Protein AF-A0A7S1EAZ2-F1 (afdb_monomer_lite)

Secondary structure (DSSP, 8-state):
------------------------SS---S-S-------PPP----------TTTSSHHHHHHHHHTT--GGGS--GGGSS-HHHHHHHHHHTTTEEEEEEE-BTTB-SSPBPSSS--EEEEEEEE-TTSSSEEEEEEEEEBTEEEEEE-SSTT----SS--SEEEEEEEPPP-

Structure (mmCIF, N/CA/C/O backbone):
data_AF-A0A7S1EAZ2-F1
#
_entry.id   AF-A0A7S1EAZ2-F1
#
loop_
_atom_site.group_PDB
_atom_site.id
_atom_site.type_symbol
_atom_site.label_atom_id
_atom_site.label_alt_id
_atom_site.label_comp_id
_atom_site.label_asym_id
_atom_site.label_entity_id
_atom_site.label_seq_id
_atom_site.pdbx_PDB_ins_code
_atom_site.Cartn_x
_atom_site.Cartn_y
_atom_site.Cartn_z
_atom_site.occupancy
_atom_site.B_iso_or_equiv
_atom_site.auth_seq_id
_atom_site.auth_comp_id
_atom_site.auth_asym_id
_atom_site.auth_atom_id
_atom_site.pdbx_PDB_model_num
ATOM 1 N N . CYS A 1 1 ? -20.417 79.000 24.346 1.00 40.66 1 CYS A N 1
ATOM 2 C CA . CYS A 1 1 ? -20.017 80.244 25.030 1.00 40.66 1 CYS A CA 1
ATOM 3 C C . CYS A 1 1 ? -19.285 79.865 26.320 1.00 40.66 1 CYS A C 1
ATOM 5 O O . CYS A 1 1 ? -19.918 79.389 27.247 1.00 40.66 1 CYS A O 1
ATOM 7 N N . THR A 1 2 ? -17.953 79.962 26.269 1.00 39.00 2 THR A N 1
ATOM 8 C CA . THR A 1 2 ? -17.007 80.285 27.360 1.00 39.00 2 THR A CA 1
ATOM 9 C C . THR A 1 2 ? -16.974 79.455 28.658 1.00 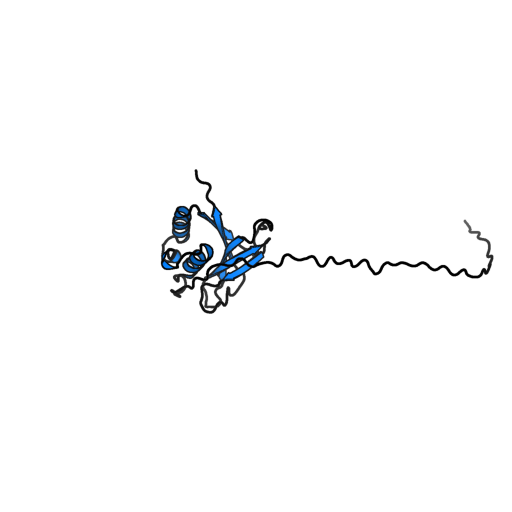39.00 2 THR A C 1
ATOM 11 O O . THR A 1 2 ? -17.689 79.716 29.616 1.00 39.00 2 THR A O 1
ATOM 14 N N . LEU A 1 3 ? -16.028 78.504 28.674 1.00 36.00 3 LEU A N 1
ATOM 15 C CA . LEU A 1 3 ? -14.932 78.328 29.650 1.00 36.00 3 LEU A CA 1
ATOM 16 C C . LEU A 1 3 ? -15.026 79.051 31.007 1.00 36.00 3 LEU A C 1
ATOM 18 O O . LEU A 1 3 ? -15.067 80.279 31.047 1.00 36.00 3 LEU A O 1
ATOM 22 N N . ARG A 1 4 ? -14.788 78.292 32.090 1.00 39.88 4 ARG A N 1
ATOM 23 C CA . ARG A 1 4 ? -13.937 78.698 33.228 1.00 39.88 4 ARG A CA 1
ATOM 24 C C . ARG A 1 4 ? -13.493 77.479 34.052 1.00 39.88 4 ARG A C 1
ATOM 26 O O . ARG A 1 4 ? -14.321 76.751 34.584 1.00 39.88 4 ARG A O 1
ATOM 33 N N . LEU A 1 5 ? -12.176 77.302 34.151 1.00 41.59 5 LEU A N 1
ATOM 34 C CA . LEU A 1 5 ? -11.479 76.519 35.179 1.00 41.59 5 LEU A CA 1
ATOM 35 C C . LEU A 1 5 ? -11.107 77.448 36.347 1.00 41.59 5 LEU A C 1
ATOM 37 O O . LEU A 1 5 ? -10.892 78.644 36.132 1.00 41.59 5 LEU A O 1
ATOM 41 N N . PRO A 1 6 ? -11.016 76.900 37.563 1.00 56.00 6 PRO A N 1
ATOM 42 C CA . PRO A 1 6 ? -9.871 77.137 38.459 1.00 56.00 6 PRO A CA 1
ATOM 43 C C . PRO A 1 6 ? -9.510 75.834 39.219 1.00 56.00 6 PRO A C 1
ATOM 45 O O . PRO A 1 6 ? -10.293 74.893 39.217 1.00 56.00 6 PRO A O 1
ATOM 48 N N . THR A 1 7 ? -8.418 75.621 39.948 1.00 43.16 7 THR A N 1
ATOM 49 C CA . THR A 1 7 ? -7.109 76.241 40.183 1.00 43.16 7 THR A CA 1
ATOM 50 C C . THR A 1 7 ? -6.294 75.155 40.912 1.00 43.16 7 THR A C 1
ATOM 52 O O . THR A 1 7 ? -6.842 74.301 41.605 1.00 43.16 7 THR A O 1
ATOM 55 N N . VAL A 1 8 ? -4.981 75.200 40.716 1.00 48.25 8 VAL A N 1
ATOM 56 C CA . VAL A 1 8 ? -3.915 74.368 41.289 1.00 48.25 8 VAL A CA 1
ATOM 57 C C . VAL A 1 8 ? -3.922 74.314 42.826 1.00 48.25 8 VAL A C 1
ATOM 59 O O . VAL A 1 8 ? -4.063 75.346 43.475 1.00 48.25 8 VAL A O 1
ATOM 62 N N . ALA A 1 9 ? -3.610 73.144 43.396 1.00 43.03 9 ALA A N 1
ATOM 63 C CA . ALA A 1 9 ? -2.918 73.040 44.681 1.00 43.03 9 ALA A CA 1
ATOM 64 C C . ALA A 1 9 ? -1.992 71.811 44.697 1.00 43.03 9 ALA A C 1
ATOM 66 O O . ALA A 1 9 ? -2.421 70.669 44.547 1.00 43.03 9 ALA A O 1
ATOM 67 N N . THR A 1 10 ? -0.702 72.082 44.862 1.00 46.38 10 THR A N 1
ATOM 68 C CA . THR A 1 10 ? 0.381 71.138 45.146 1.00 46.38 10 THR A CA 1
ATOM 69 C C . THR A 1 10 ? 0.308 70.654 46.591 1.00 46.38 10 THR A C 1
ATOM 71 O O . THR A 1 10 ? 0.157 71.468 47.498 1.00 46.38 10 THR A O 1
ATOM 74 N N . SER A 1 11 ? 0.515 69.359 46.822 1.00 45.38 11 SER A N 1
ATOM 75 C CA . SER A 1 11 ? 0.865 68.833 48.141 1.00 45.38 11 SER A CA 1
ATOM 76 C C . SER A 1 11 ? 1.719 67.578 47.985 1.00 45.38 11 SER A C 1
ATOM 78 O O . SER A 1 11 ? 1.292 66.559 47.447 1.00 45.38 11 SER A O 1
ATOM 80 N N . THR A 1 12 ? 2.966 67.715 48.414 1.00 46.59 12 THR A N 1
ATOM 81 C CA . THR A 1 12 ? 3.967 66.674 48.606 1.00 46.59 12 THR A CA 1
ATOM 82 C C . THR A 1 12 ? 3.593 65.815 49.810 1.00 46.59 12 THR A C 1
ATOM 84 O O . THR A 1 12 ? 3.484 66.351 50.911 1.00 46.59 12 THR A O 1
ATOM 87 N N . HIS A 1 13 ? 3.503 64.493 49.652 1.00 43.75 13 HIS A N 1
ATOM 88 C CA . HIS A 1 13 ? 3.681 63.595 50.788 1.00 43.75 13 HIS A CA 1
ATOM 89 C C . HIS A 1 13 ? 4.381 62.289 50.408 1.00 43.75 13 HIS A C 1
ATOM 91 O O . HIS A 1 13 ? 3.972 61.538 49.528 1.00 43.75 13 HIS A O 1
ATOM 97 N N . SER A 1 14 ? 5.478 62.112 51.129 1.00 41.28 14 SER A N 1
ATOM 98 C CA . SER A 1 14 ? 6.336 60.971 51.400 1.00 41.28 14 SER A CA 1
ATOM 99 C C . SER A 1 14 ? 5.692 59.579 51.354 1.00 41.28 14 SER A C 1
ATOM 101 O O . SER A 1 14 ? 4.566 59.367 51.791 1.00 41.28 14 SER A O 1
ATOM 103 N N . SER A 1 15 ? 6.518 58.637 50.896 1.00 44.94 15 SER A N 1
ATOM 104 C CA . SER A 1 15 ? 6.378 57.181 50.812 1.00 44.94 15 SER A CA 1
ATOM 105 C C . SER A 1 15 ? 5.605 56.488 51.940 1.00 44.94 15 SER A C 1
ATOM 107 O O . SER A 1 15 ? 5.737 56.844 53.112 1.00 44.94 15 SER A O 1
ATOM 109 N N . PRO A 1 16 ? 5.025 55.322 51.615 1.00 45.00 16 PRO A N 1
ATOM 110 C CA . PRO A 1 16 ? 5.436 54.123 52.333 1.00 45.00 16 PRO A CA 1
ATOM 111 C C . PRO A 1 16 ? 5.796 52.961 51.401 1.00 45.00 16 PRO A C 1
ATOM 113 O O . PRO A 1 16 ? 5.094 52.617 50.455 1.00 45.00 16 PRO A O 1
ATOM 116 N N . SER A 1 17 ? 6.922 52.340 51.749 1.00 56.25 17 SER A N 1
ATOM 117 C CA . SER A 1 17 ? 7.298 50.967 51.427 1.00 56.25 17 SER A CA 1
ATOM 118 C C . SER A 1 17 ? 6.100 50.021 51.538 1.00 56.25 17 SER A C 1
ATOM 120 O O . SER A 1 17 ? 5.560 49.842 52.629 1.00 56.25 17 SER A O 1
ATOM 122 N N . LEU A 1 18 ? 5.729 49.374 50.433 1.00 46.06 18 LEU A N 1
ATOM 123 C CA . LEU A 1 18 ? 4.912 48.167 50.463 1.00 46.06 18 LEU A CA 1
ATOM 124 C C . LEU A 1 18 ? 5.535 47.096 49.569 1.00 46.06 18 LEU A C 1
ATOM 126 O O . LEU A 1 18 ? 5.481 47.128 48.342 1.00 46.06 18 LEU A O 1
ATOM 130 N N . ARG A 1 19 ? 6.117 46.111 50.251 1.00 53.25 19 ARG A N 1
ATOM 131 C CA . ARG A 1 19 ? 6.309 44.752 49.758 1.00 53.25 19 ARG A CA 1
ATOM 132 C C . ARG A 1 19 ? 4.961 44.222 49.251 1.00 53.25 19 ARG A C 1
ATOM 134 O O . ARG A 1 19 ? 4.102 43.953 50.079 1.00 53.25 19 ARG A O 1
ATOM 141 N N . ALA A 1 20 ? 4.795 44.075 47.938 1.00 48.72 20 ALA A N 1
ATOM 142 C CA . ALA A 1 20 ? 3.937 43.077 47.284 1.00 48.72 20 ALA A CA 1
ATOM 143 C C . ALA A 1 20 ? 3.863 43.352 45.770 1.00 48.72 20 ALA A C 1
ATOM 145 O O . ALA A 1 20 ? 3.091 44.183 45.301 1.00 48.72 20 ALA A O 1
ATOM 146 N N . SER A 1 21 ? 4.645 42.619 44.987 1.00 45.03 21 SER A N 1
ATOM 147 C CA . SER A 1 21 ? 4.298 42.293 43.599 1.00 45.03 21 SER A CA 1
ATOM 148 C C . SER A 1 21 ? 4.913 40.929 43.305 1.00 45.03 21 SER A C 1
ATOM 150 O O . SER A 1 21 ? 6.125 40.791 43.187 1.00 45.03 21 SER A O 1
ATOM 152 N N . THR A 1 22 ? 4.128 39.876 43.565 1.00 43.09 22 THR A N 1
ATOM 153 C CA . THR A 1 22 ? 3.520 39.058 42.496 1.00 43.09 22 THR A CA 1
ATOM 154 C C . THR A 1 22 ? 4.621 38.352 41.697 1.00 43.09 22 THR A C 1
ATOM 156 O O . THR A 1 22 ? 5.032 38.771 40.628 1.00 43.09 22 THR A O 1
ATOM 159 N N . GLN A 1 23 ? 5.230 37.273 42.190 1.00 44.12 23 GLN A N 1
ATOM 160 C CA . GLN A 1 23 ? 4.634 35.924 42.188 1.00 44.12 23 GLN A CA 1
ATOM 161 C C . GLN A 1 23 ? 3.703 35.624 40.985 1.00 44.12 23 GLN A C 1
ATOM 163 O O . GLN A 1 23 ? 2.731 34.894 41.106 1.00 44.12 23 GLN A O 1
ATOM 168 N N . ALA A 1 24 ? 4.004 36.182 39.810 1.00 46.25 24 ALA A N 1
ATOM 169 C CA . ALA A 1 24 ? 3.302 35.923 38.551 1.00 46.25 24 ALA A CA 1
ATOM 170 C C . ALA A 1 24 ? 4.276 35.528 37.424 1.00 46.25 24 ALA A C 1
ATOM 172 O O . ALA A 1 24 ? 4.077 35.873 36.267 1.00 46.25 24 ALA A O 1
ATOM 173 N N . LEU A 1 25 ? 5.352 34.810 37.763 1.00 42.66 25 LEU A N 1
ATOM 174 C CA . LEU A 1 25 ? 6.297 34.243 36.787 1.00 42.66 25 LEU A CA 1
ATOM 175 C C . LEU A 1 25 ? 6.600 32.753 37.022 1.00 42.66 25 LEU A C 1
ATOM 177 O O . LEU A 1 25 ? 7.425 32.176 36.326 1.00 42.66 25 LEU A O 1
ATOM 181 N N . LEU A 1 26 ? 5.900 32.104 37.960 1.00 40.50 26 LEU A N 1
ATOM 182 C CA . LEU A 1 26 ? 6.054 30.675 38.272 1.00 40.50 26 LEU A CA 1
ATOM 183 C C . LEU A 1 26 ? 4.757 29.875 38.056 1.00 40.50 26 LEU A C 1
ATOM 185 O O . LEU A 1 26 ? 4.469 28.929 38.778 1.00 40.50 26 LEU A O 1
ATOM 189 N N . SER A 1 27 ? 3.972 30.247 37.041 1.00 42.25 27 SER A N 1
ATOM 190 C CA . SER A 1 27 ? 2.873 29.412 36.541 1.00 42.25 27 SER A CA 1
ATOM 191 C C . SER A 1 27 ? 2.981 29.124 35.043 1.00 42.25 27 SER A C 1
ATOM 193 O O . SER A 1 27 ? 1.976 28.888 34.378 1.00 42.25 27 SER A O 1
ATOM 195 N N . LEU A 1 28 ? 4.207 29.040 34.514 1.00 40.25 28 LEU A N 1
ATOM 196 C CA . LEU A 1 28 ? 4.473 28.145 33.385 1.00 40.25 28 LEU A CA 1
ATOM 197 C C . LEU A 1 28 ? 4.621 26.722 33.948 1.00 40.25 28 LEU A C 1
ATOM 199 O O . LEU A 1 28 ? 5.671 26.087 33.887 1.00 40.25 28 LEU A O 1
ATOM 203 N N . VAL A 1 29 ? 3.548 26.276 34.605 1.00 45.59 29 VAL A N 1
ATOM 204 C CA . VAL A 1 29 ? 3.334 24.901 35.029 1.00 45.59 29 VAL A CA 1
ATOM 205 C C . VAL A 1 29 ? 3.346 24.081 33.752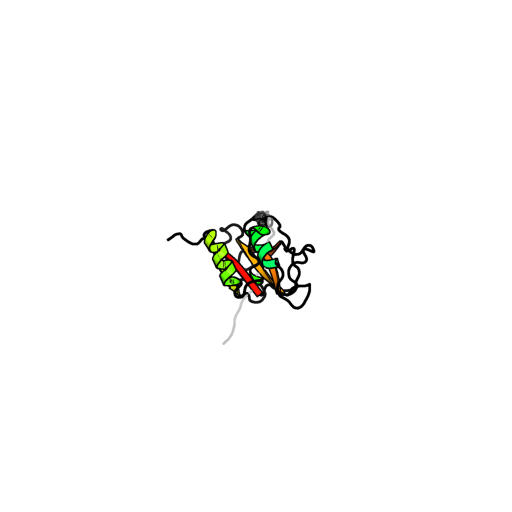 1.00 45.59 29 VAL A C 1
ATOM 207 O O . VAL A 1 29 ? 2.381 24.088 32.995 1.00 45.59 29 VAL A O 1
ATOM 210 N N . LEU A 1 30 ? 4.481 23.434 33.492 1.00 41.47 30 LEU A N 1
ATOM 211 C CA . LEU A 1 30 ? 4.513 21.976 33.443 1.00 41.47 30 LEU A CA 1
ATOM 212 C C . LEU A 1 30 ? 3.329 21.353 32.675 1.00 41.47 30 LEU A C 1
ATOM 214 O O . LEU A 1 30 ? 2.663 20.452 33.161 1.00 41.47 30 LEU A O 1
ATOM 218 N N . SER A 1 31 ? 3.047 21.889 31.489 1.00 41.78 31 SER A N 1
ATOM 219 C CA . SER A 1 31 ? 2.046 21.386 30.541 1.00 41.78 31 SER A CA 1
ATOM 220 C C . SER A 1 31 ? 2.684 21.187 29.171 1.00 41.78 31 SER A C 1
ATOM 222 O O . SER A 1 31 ? 2.010 21.234 28.146 1.00 41.78 31 SER A O 1
ATOM 224 N N . ILE A 1 32 ? 3.998 20.924 29.140 1.00 49.12 32 ILE A N 1
ATOM 225 C CA . ILE A 1 32 ? 4.522 20.042 28.101 1.00 49.12 32 ILE A CA 1
ATOM 226 C C . ILE A 1 32 ? 3.872 18.711 28.433 1.00 49.12 32 ILE A C 1
ATOM 228 O O . ILE A 1 32 ? 4.325 17.985 29.319 1.00 49.12 32 ILE A O 1
ATOM 232 N N . ALA A 1 33 ? 2.709 18.506 27.818 1.00 45.22 33 ALA A N 1
ATOM 233 C CA . ALA A 1 33 ? 1.970 17.275 27.862 1.00 45.22 33 ALA A CA 1
ATOM 234 C C . ALA A 1 33 ? 2.980 16.134 27.761 1.00 45.22 33 ALA A C 1
ATOM 236 O O . ALA A 1 33 ? 3.903 16.180 26.939 1.00 45.22 33 ALA A O 1
ATOM 237 N N . LEU A 1 34 ? 2.791 15.112 28.592 1.00 44.75 34 LEU A N 1
ATOM 238 C CA . LEU A 1 34 ? 3.131 13.767 28.178 1.00 44.75 34 LEU A CA 1
ATOM 239 C C . LEU A 1 34 ? 2.402 13.552 26.847 1.00 44.75 34 LEU A C 1
ATOM 241 O O . LEU A 1 34 ? 1.265 13.089 26.825 1.00 44.75 34 LEU A O 1
ATOM 245 N N . LEU A 1 35 ? 3.015 13.984 25.744 1.00 48.66 35 LEU A N 1
ATOM 246 C CA . LEU A 1 35 ? 2.605 13.572 24.424 1.00 48.66 35 LEU A CA 1
ATOM 247 C C . LEU A 1 35 ? 2.720 12.055 24.489 1.00 48.66 35 LEU A C 1
ATOM 249 O O . LEU A 1 35 ? 3.801 11.567 24.848 1.00 48.66 35 LEU A O 1
ATOM 253 N N . PRO A 1 36 ? 1.628 11.309 24.258 1.00 45.09 36 PRO A N 1
ATOM 254 C CA . PRO A 1 36 ? 1.718 9.867 24.213 1.00 45.09 36 PRO A CA 1
ATOM 255 C C . PRO A 1 36 ? 2.847 9.537 23.246 1.00 45.09 36 PRO A C 1
ATOM 257 O O . PRO A 1 36 ? 2.844 9.974 22.095 1.00 45.09 36 PRO A O 1
ATOM 260 N N . SER A 1 37 ? 3.865 8.841 23.750 1.00 45.53 37 SER A N 1
ATOM 261 C CA . SER A 1 37 ? 4.960 8.320 22.950 1.00 45.53 37 SER A CA 1
ATOM 262 C C . SER A 1 37 ? 4.303 7.508 21.845 1.00 45.53 37 SER A C 1
ATOM 264 O O . SER A 1 37 ? 3.802 6.418 22.108 1.00 45.53 37 SER A O 1
ATOM 266 N N . HIS A 1 38 ? 4.201 8.072 20.640 1.00 48.97 38 HIS A N 1
ATOM 267 C CA . HIS A 1 38 ? 3.461 7.468 19.543 1.00 48.97 38 HIS A CA 1
ATOM 268 C C . HIS A 1 38 ? 4.161 6.169 19.141 1.00 48.97 38 HIS A C 1
ATOM 270 O O . HIS A 1 38 ? 4.996 6.168 18.236 1.00 48.97 38 HIS A O 1
ATOM 276 N N . THR A 1 39 ? 3.826 5.055 19.790 1.00 54.94 39 THR A N 1
ATOM 277 C CA . THR A 1 39 ? 4.364 3.735 19.464 1.00 54.94 39 THR A CA 1
ATOM 278 C C . THR A 1 39 ? 3.891 3.424 18.054 1.00 54.94 39 THR A C 1
ATOM 280 O O . THR A 1 39 ? 2.693 3.328 17.826 1.00 54.94 39 THR A O 1
ATOM 283 N N . SER A 1 40 ? 4.784 3.457 17.063 1.00 61.88 40 SER A N 1
ATOM 284 C CA . SER A 1 40 ? 4.433 3.164 15.667 1.00 61.88 40 SER A CA 1
ATOM 285 C C . SER A 1 40 ? 3.684 1.840 15.592 1.00 61.88 40 SER A C 1
ATOM 287 O O . SER A 1 40 ? 4.050 0.914 16.318 1.00 61.88 40 SER A O 1
ATOM 289 N N . ALA A 1 41 ? 2.682 1.733 14.718 1.00 68.19 41 ALA A N 1
ATOM 290 C CA . ALA A 1 41 ? 2.181 0.409 14.371 1.00 68.19 41 ALA A CA 1
ATOM 291 C C . ALA A 1 41 ? 3.379 -0.412 13.860 1.00 68.19 41 ALA A C 1
ATOM 293 O O . ALA A 1 41 ? 4.107 0.044 12.972 1.00 68.19 41 ALA A O 1
ATOM 294 N N . MET A 1 42 ? 3.649 -1.560 14.484 1.00 77.81 42 MET A N 1
ATOM 295 C CA . MET A 1 42 ? 4.663 -2.494 14.004 1.00 77.81 42 MET A CA 1
ATOM 296 C C . MET A 1 42 ? 3.969 -3.505 13.103 1.00 77.81 42 MET A C 1
ATOM 298 O O . MET A 1 42 ? 2.958 -4.077 13.491 1.00 77.81 42 MET A O 1
ATOM 302 N N . VAL A 1 43 ? 4.512 -3.707 11.907 1.00 90.38 43 VAL A N 1
ATOM 303 C CA . VAL A 1 43 ? 4.057 -4.729 10.959 1.00 90.38 43 VAL A CA 1
ATOM 304 C C . VAL A 1 43 ? 5.208 -5.686 10.683 1.00 90.38 43 VAL A C 1
ATOM 306 O O . VAL A 1 43 ? 6.368 -5.266 10.692 1.00 90.38 43 VAL A O 1
ATOM 309 N N . LYS A 1 44 ? 4.911 -6.959 10.405 1.00 94.31 44 LYS A N 1
ATOM 310 C CA . LYS A 1 44 ? 5.918 -7.926 9.943 1.00 94.31 44 LYS A CA 1
ATOM 311 C C . LYS A 1 44 ? 6.381 -7.538 8.528 1.00 94.31 44 LYS A C 1
ATOM 313 O O . LYS A 1 44 ? 5.566 -7.596 7.605 1.00 94.31 44 LYS A O 1
ATOM 318 N N . PRO A 1 45 ? 7.653 -7.156 8.301 1.00 96.50 45 PRO A N 1
ATOM 319 C CA . PRO A 1 45 ? 8.104 -6.773 6.967 1.00 96.50 45 PRO A CA 1
ATOM 320 C C . PRO A 1 45 ? 8.109 -7.975 6.019 1.00 96.50 45 PRO A C 1
ATOM 322 O O . PRO A 1 45 ? 8.665 -9.026 6.333 1.00 96.50 45 PRO A O 1
ATOM 325 N N . VAL A 1 46 ? 7.505 -7.800 4.848 1.00 98.25 46 VAL A N 1
ATOM 326 C CA . VAL A 1 46 ? 7.495 -8.751 3.739 1.00 98.25 46 VAL A CA 1
ATOM 327 C C . VAL A 1 46 ? 7.949 -7.975 2.513 1.00 98.25 46 VAL A C 1
ATOM 329 O O . VAL A 1 46 ? 7.336 -6.978 2.140 1.00 98.25 46 VAL A O 1
ATOM 332 N N . LEU A 1 47 ? 9.055 -8.411 1.914 1.00 98.31 47 LEU A N 1
ATOM 333 C CA . LEU A 1 47 ? 9.640 -7.745 0.755 1.00 98.31 47 LEU A CA 1
ATOM 334 C C . LEU A 1 47 ? 9.044 -8.286 -0.543 1.00 98.31 47 LEU A C 1
ATOM 336 O O . LEU A 1 47 ? 8.725 -9.472 -0.659 1.00 98.31 47 LEU A O 1
ATOM 340 N N . GLN A 1 48 ? 8.927 -7.409 -1.533 1.00 97.50 48 GLN A N 1
ATOM 341 C CA . GLN A 1 48 ? 8.568 -7.790 -2.889 1.00 97.50 48 GLN A CA 1
ATOM 342 C C . GLN A 1 48 ? 9.719 -8.563 -3.550 1.00 97.50 48 GLN A C 1
ATOM 344 O O . GLN A 1 48 ? 10.897 -8.341 -3.262 1.00 97.50 48 GLN A O 1
ATOM 349 N N . THR A 1 49 ? 9.368 -9.454 -4.468 1.00 97.56 49 THR A N 1
ATOM 350 C CA . THR A 1 49 ? 10.313 -10.325 -5.187 1.00 97.56 49 THR A CA 1
ATOM 351 C C . THR A 1 49 ? 10.218 -10.178 -6.703 1.00 97.56 49 THR A C 1
ATOM 353 O O . THR A 1 49 ? 11.138 -10.578 -7.412 1.00 97.56 49 THR A O 1
ATOM 356 N N . ASP A 1 50 ? 9.145 -9.563 -7.204 1.00 96.44 50 ASP A N 1
ATOM 357 C CA . ASP A 1 50 ? 8.946 -9.214 -8.606 1.00 96.44 50 ASP A CA 1
ATOM 358 C C . ASP A 1 50 ? 8.917 -7.687 -8.756 1.00 96.44 50 ASP A C 1
ATOM 360 O O . ASP A 1 50 ? 8.044 -7.000 -8.220 1.00 96.44 50 ASP A O 1
ATOM 364 N N . PHE A 1 51 ? 9.890 -7.169 -9.506 1.00 94.94 51 PHE A N 1
ATOM 365 C CA . PHE A 1 51 ? 10.130 -5.742 -9.734 1.00 94.94 51 PHE A CA 1
ATOM 366 C C . PHE A 1 51 ? 9.636 -5.275 -11.110 1.00 94.94 51 PHE A C 1
ATOM 368 O O . PHE A 1 51 ? 9.928 -4.151 -11.521 1.00 94.94 51 PHE A O 1
ATOM 375 N N . THR A 1 52 ? 8.899 -6.117 -11.842 1.00 92.56 52 THR A N 1
ATOM 376 C CA . THR A 1 52 ? 8.398 -5.779 -13.177 1.00 92.56 52 THR A CA 1
ATOM 377 C C . THR A 1 52 ? 7.534 -4.518 -13.117 1.00 92.56 52 THR A C 1
ATOM 379 O O . THR A 1 52 ? 6.542 -4.455 -12.389 1.00 92.56 52 THR A O 1
ATOM 382 N N . ALA A 1 53 ? 7.878 -3.495 -13.901 1.00 86.44 53 ALA A N 1
ATOM 383 C CA . ALA A 1 53 ? 7.138 -2.236 -13.902 1.00 86.44 53 ALA A CA 1
ATOM 384 C C . ALA A 1 53 ? 5.642 -2.474 -14.182 1.00 86.44 53 ALA A C 1
ATOM 386 O O . ALA A 1 53 ? 5.272 -3.174 -15.126 1.00 86.44 53 ALA A O 1
ATOM 387 N N . SER A 1 54 ? 4.778 -1.906 -13.336 1.00 85.50 54 SER A N 1
ATOM 388 C CA . SER A 1 54 ? 3.311 -2.037 -13.405 1.00 85.50 54 SER A CA 1
ATOM 389 C C . SER A 1 54 ? 2.743 -3.461 -13.271 1.00 85.50 54 SER A C 1
ATOM 391 O O . SER A 1 54 ? 1.532 -3.621 -13.401 1.00 85.50 54 SER A O 1
ATOM 393 N N . LYS A 1 55 ? 3.574 -4.481 -13.009 1.00 88.50 55 LYS A N 1
ATOM 394 C CA . LYS A 1 55 ? 3.162 -5.893 -12.844 1.00 88.50 55 LYS A CA 1
ATOM 395 C C . LYS A 1 55 ? 3.781 -6.607 -11.639 1.00 88.50 55 LYS A C 1
ATOM 397 O O . LYS A 1 55 ? 3.366 -7.715 -11.311 1.00 88.50 55 LYS A O 1
ATOM 402 N N . GLY A 1 56 ? 4.754 -5.973 -10.993 1.00 92.62 56 GLY A N 1
ATOM 403 C CA . GLY A 1 56 ? 5.434 -6.492 -9.821 1.00 92.62 56 GLY A CA 1
ATOM 404 C C . GLY A 1 56 ? 4.499 -6.675 -8.631 1.00 92.62 56 GLY A C 1
ATOM 405 O O . GLY A 1 56 ? 3.336 -6.260 -8.639 1.00 92.62 56 GLY A O 1
ATOM 406 N N . ASN A 1 57 ? 5.025 -7.277 -7.572 1.00 97.06 57 ASN A N 1
ATOM 407 C CA . ASN A 1 57 ? 4.226 -7.739 -6.443 1.00 97.06 57 ASN A CA 1
ATOM 408 C C . ASN A 1 57 ? 4.287 -6.839 -5.196 1.00 97.06 57 ASN A C 1
ATOM 410 O O . ASN A 1 57 ? 4.039 -7.297 -4.083 1.00 97.06 57 ASN A O 1
ATOM 414 N N . ALA A 1 58 ? 4.529 -5.536 -5.376 1.00 97.44 58 ALA A N 1
ATOM 415 C CA . ALA A 1 58 ? 4.540 -4.554 -4.286 1.00 97.44 58 ALA A CA 1
ATOM 416 C C . ALA A 1 58 ? 3.246 -4.583 -3.448 1.00 97.44 58 ALA A C 1
ATOM 418 O O . ALA A 1 58 ? 3.283 -4.624 -2.222 1.00 97.44 58 ALA A O 1
ATOM 419 N N . LEU A 1 59 ? 2.079 -4.613 -4.108 1.00 97.50 59 LEU A N 1
ATOM 420 C CA . LEU A 1 59 ? 0.788 -4.646 -3.413 1.00 97.50 59 LEU A CA 1
ATOM 421 C C . LEU A 1 59 ? 0.574 -5.963 -2.646 1.00 97.50 59 LEU A C 1
ATOM 423 O O . LEU A 1 59 ? 0.026 -5.938 -1.548 1.00 97.50 59 LEU A O 1
ATOM 427 N N . GLN A 1 60 ? 1.021 -7.095 -3.203 1.00 98.31 60 GLN A N 1
ATOM 428 C CA . GLN A 1 60 ? 0.983 -8.403 -2.537 1.00 98.31 60 GLN A CA 1
ATOM 429 C C . GLN A 1 60 ? 1.801 -8.364 -1.242 1.00 98.31 60 GLN A C 1
ATOM 431 O O . GLN A 1 60 ? 1.294 -8.741 -0.190 1.00 98.31 60 GLN A O 1
ATOM 436 N N . ALA A 1 61 ? 3.029 -7.845 -1.313 1.00 98.38 61 ALA A N 1
ATOM 437 C CA . ALA A 1 61 ? 3.925 -7.712 -0.171 1.00 98.38 61 ALA A CA 1
ATOM 438 C C . ALA A 1 61 ? 3.364 -6.765 0.907 1.00 98.38 61 ALA A C 1
ATOM 440 O O . ALA A 1 61 ? 3.345 -7.123 2.082 1.00 98.38 61 ALA A 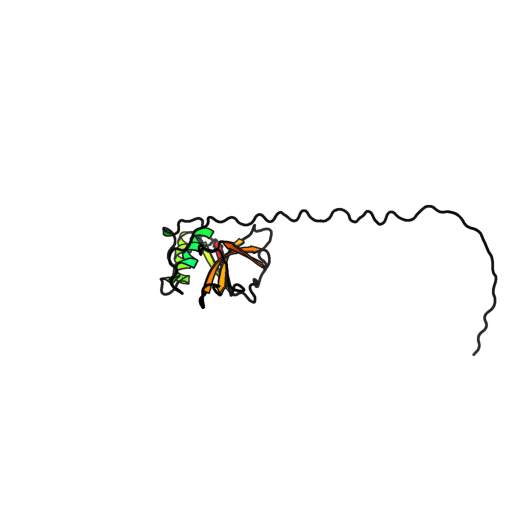O 1
ATOM 441 N N . CYS A 1 62 ? 2.791 -5.615 0.525 1.00 98.38 62 CYS A N 1
ATOM 442 C CA . CYS A 1 62 ? 2.120 -4.722 1.478 1.00 98.38 62 CYS A CA 1
ATOM 443 C C . CYS A 1 62 ? 0.944 -5.395 2.198 1.00 98.38 62 CYS A C 1
ATOM 445 O O . CYS A 1 62 ? 0.795 -5.239 3.409 1.00 98.38 62 CYS A O 1
ATOM 447 N N . VAL A 1 63 ? 0.100 -6.134 1.467 1.00 98.00 63 VAL A N 1
ATOM 448 C CA . VAL A 1 63 ? -1.027 -6.868 2.066 1.00 98.00 63 VAL A CA 1
ATOM 449 C C . VAL A 1 63 ? -0.521 -7.993 2.969 1.00 98.00 63 VAL A C 1
ATOM 451 O O . VAL A 1 63 ? -1.064 -8.170 4.057 1.00 98.00 63 VAL A O 1
ATOM 454 N N . ALA A 1 64 ? 0.525 -8.717 2.560 1.00 98.31 64 ALA A N 1
ATOM 455 C CA . ALA A 1 64 ? 1.152 -9.749 3.381 1.00 98.31 64 ALA A CA 1
ATOM 456 C C . ALA A 1 64 ? 1.670 -9.168 4.700 1.00 98.31 64 ALA A C 1
ATOM 458 O O . ALA A 1 64 ? 1.341 -9.688 5.759 1.00 98.31 64 ALA A O 1
ATOM 459 N N . SER A 1 65 ? 2.373 -8.036 4.662 1.00 98.06 65 SER A N 1
ATOM 460 C CA . SER A 1 65 ? 2.839 -7.362 5.873 1.00 98.06 65 SER A CA 1
ATOM 461 C C . SER A 1 65 ? 1.727 -6.843 6.767 1.00 98.06 65 SER A C 1
ATOM 463 O O . SER A 1 65 ? 1.780 -7.046 7.977 1.00 98.06 65 SER A O 1
ATOM 465 N N . ALA A 1 66 ? 0.724 -6.177 6.192 1.00 96.50 66 ALA A N 1
ATOM 466 C CA . ALA A 1 66 ? -0.373 -5.600 6.964 1.00 96.50 66 ALA A CA 1
ATOM 467 C C . ALA A 1 66 ? -1.240 -6.667 7.653 1.00 96.50 66 ALA A C 1
ATOM 469 O O . ALA A 1 66 ? -1.851 -6.381 8.678 1.00 96.50 66 ALA A O 1
ATOM 470 N N . LEU A 1 67 ? -1.297 -7.880 7.094 1.00 96.12 67 LEU A N 1
ATOM 471 C CA . LEU A 1 67 ? -2.040 -9.017 7.646 1.00 96.12 67 LEU A CA 1
ATOM 472 C C . LEU A 1 67 ? -1.136 -10.068 8.316 1.00 96.12 67 LEU A C 1
ATOM 474 O O . LEU A 1 67 ? -1.629 -11.133 8.679 1.00 96.12 67 LEU A O 1
ATOM 478 N N . GLU A 1 68 ? 0.165 -9.789 8.439 1.00 96.44 68 GLU A N 1
ATOM 479 C CA . GLU A 1 68 ? 1.193 -10.678 9.004 1.00 96.44 68 GLU A CA 1
ATOM 480 C C . GLU A 1 68 ? 1.265 -12.086 8.373 1.00 96.44 68 GLU A C 1
ATOM 482 O O . GLU A 1 68 ? 1.557 -13.082 9.036 1.00 96.44 68 GLU A O 1
ATOM 487 N N . LEU A 1 69 ? 1.036 -12.174 7.064 1.00 97.25 69 LEU A N 1
ATOM 488 C CA . LEU A 1 69 ? 1.074 -13.413 6.283 1.00 97.25 69 LEU A CA 1
ATOM 489 C C . LEU A 1 69 ? 2.426 -13.608 5.589 1.00 97.25 69 LEU A C 1
ATOM 491 O O . LEU A 1 69 ? 3.207 -12.670 5.425 1.00 97.25 69 LEU A O 1
ATOM 495 N N . GLU A 1 70 ? 2.691 -14.831 5.133 1.00 97.81 70 GLU A N 1
ATOM 496 C CA . GLU A 1 70 ? 3.790 -15.087 4.204 1.00 97.81 70 GLU A CA 1
ATOM 497 C C . GLU A 1 70 ? 3.441 -14.572 2.800 1.00 97.81 70 GLU A C 1
ATOM 499 O O . GLU A 1 70 ? 2.278 -14.563 2.391 1.00 97.81 70 GLU A O 1
ATOM 504 N N . LEU A 1 71 ? 4.456 -14.174 2.021 1.00 98.12 71 LEU A N 1
ATOM 505 C CA . LEU A 1 71 ? 4.246 -13.640 0.668 1.00 98.12 71 LEU A CA 1
ATOM 506 C C . LEU A 1 71 ? 3.476 -14.629 -0.226 1.00 98.12 71 LEU A C 1
ATOM 508 O O . LEU A 1 71 ? 2.594 -14.223 -0.980 1.00 98.12 71 LEU A O 1
ATOM 512 N N . GLY A 1 72 ? 3.787 -15.925 -0.113 1.00 97.75 72 GLY A N 1
ATOM 513 C CA . GLY A 1 72 ? 3.157 -16.995 -0.893 1.00 97.75 72 GLY A CA 1
ATOM 514 C C . GLY A 1 72 ? 1.672 -17.222 -0.590 1.00 97.75 72 GLY A C 1
ATOM 515 O O . GLY A 1 72 ? 0.969 -17.769 -1.436 1.00 97.75 72 GLY A O 1
ATOM 516 N N . ASP A 1 73 ? 1.181 -16.753 0.561 1.00 97.94 73 ASP A N 1
ATOM 517 C CA . ASP A 1 73 ? -0.219 -16.911 0.981 1.00 97.94 73 ASP A CA 1
ATOM 518 C C . ASP A 1 73 ? -1.128 -15.781 0.472 1.00 97.94 73 ASP A C 1
ATOM 520 O O . ASP A 1 73 ? -2.345 -15.800 0.682 1.00 97.94 73 ASP A O 1
ATOM 524 N N . VAL A 1 74 ? -0.549 -14.770 -0.181 1.00 98.06 74 VAL A N 1
ATOM 525 C CA . VAL A 1 74 ? -1.258 -13.604 -0.713 1.00 98.06 74 VAL A CA 1
ATOM 526 C C . VAL A 1 74 ? -1.184 -13.626 -2.241 1.00 98.06 74 VAL A C 1
ATOM 528 O O . VAL A 1 74 ? -0.095 -13.772 -2.781 1.00 98.06 74 VAL A O 1
ATOM 531 N N . PRO A 1 75 ? -2.291 -13.457 -2.986 1.00 97.00 75 PRO A N 1
ATOM 532 C CA . PRO A 1 75 ? -2.240 -13.401 -4.447 1.00 97.00 75 PRO A CA 1
ATOM 533 C C . PRO A 1 75 ? -1.474 -12.177 -4.973 1.00 97.00 75 PRO A C 1
ATOM 535 O O . PRO A 1 75 ? -1.599 -11.078 -4.430 1.00 97.00 75 PRO A O 1
ATOM 538 N N . ASN A 1 76 ? -0.769 -12.315 -6.103 1.00 96.19 76 ASN A N 1
ATOM 539 C CA . ASN A 1 76 ? -0.328 -11.143 -6.864 1.00 96.19 76 ASN A CA 1
ATOM 540 C C . ASN A 1 76 ? -1.533 -10.513 -7.581 1.00 96.19 76 ASN A C 1
ATOM 542 O O . ASN A 1 76 ? -1.863 -10.864 -8.713 1.00 96.19 76 ASN A O 1
ATOM 546 N N . PHE A 1 77 ? -2.201 -9.573 -6.913 1.00 95.06 77 PHE A N 1
ATOM 547 C CA . PHE A 1 77 ? -3.429 -8.951 -7.415 1.00 95.06 77 PHE A CA 1
ATOM 548 C C . PHE A 1 77 ? -3.235 -8.233 -8.757 1.00 95.06 77 PHE A C 1
ATOM 550 O O . PHE A 1 77 ? -4.126 -8.263 -9.603 1.00 95.06 77 PHE A O 1
ATOM 557 N N . ILE A 1 78 ? -2.071 -7.609 -8.972 1.00 91.81 78 ILE A N 1
ATOM 558 C CA . ILE A 1 78 ? -1.774 -6.829 -10.184 1.00 91.81 78 ILE A CA 1
ATOM 559 C C . ILE A 1 78 ? -1.604 -7.733 -11.415 1.00 91.81 78 ILE A C 1
ATOM 561 O O . ILE A 1 78 ? -1.783 -7.278 -12.540 1.00 91.81 78 ILE A O 1
ATOM 565 N N . ALA A 1 79 ? -1.329 -9.025 -11.215 1.00 90.00 79 ALA A N 1
ATOM 566 C CA . ALA A 1 79 ? -1.252 -10.000 -12.300 1.00 90.00 79 ALA A CA 1
ATOM 567 C C . ALA A 1 79 ? -2.628 -10.399 -12.876 1.00 90.00 79 ALA A C 1
ATOM 569 O O . ALA A 1 79 ? -2.680 -11.146 -13.850 1.00 90.00 79 ALA A O 1
ATOM 570 N N . THR A 1 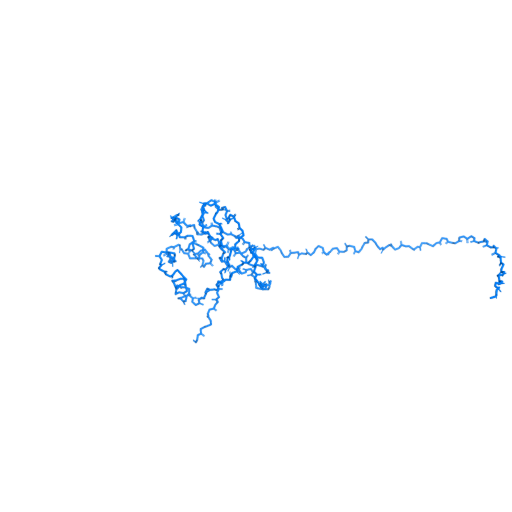80 ? -3.732 -9.930 -12.286 1.00 90.50 80 THR A N 1
ATOM 571 C CA . THR A 1 80 ? -5.103 -10.231 -12.731 1.00 90.50 80 THR A CA 1
ATOM 572 C C . THR A 1 80 ? -5.709 -9.080 -13.540 1.00 90.50 80 THR A C 1
ATOM 574 O O . THR A 1 80 ? -5.309 -7.929 -13.373 1.00 90.50 80 THR A O 1
ATOM 577 N N . ASP A 1 81 ? -6.720 -9.374 -14.366 1.00 90.81 81 ASP A N 1
ATOM 578 C CA . ASP A 1 81 ? -7.430 -8.357 -15.164 1.00 90.81 81 ASP A CA 1
ATOM 579 C C . ASP A 1 81 ? -8.149 -7.306 -14.298 1.00 90.81 81 ASP A C 1
ATOM 581 O O . ASP A 1 81 ? -8.275 -6.146 -14.689 1.00 90.81 81 ASP A O 1
ATOM 585 N N . ASP A 1 82 ? -8.610 -7.701 -13.106 1.00 93.06 82 ASP A N 1
ATOM 586 C CA . ASP A 1 82 ? -9.229 -6.810 -12.121 1.00 93.06 82 ASP A CA 1
ATOM 587 C C . ASP A 1 82 ? -8.573 -7.001 -10.741 1.00 93.06 82 ASP A C 1
ATOM 589 O O . ASP A 1 82 ? -9.060 -7.781 -9.904 1.00 93.06 82 ASP A O 1
ATOM 593 N N . PRO A 1 83 ? -7.484 -6.256 -10.468 1.00 91.75 83 PRO A N 1
ATOM 594 C CA . PRO A 1 83 ? -6.735 -6.384 -9.225 1.00 91.75 83 PRO A CA 1
ATOM 595 C C . PRO A 1 83 ? -7.577 -6.141 -7.976 1.00 91.75 83 PRO A C 1
ATOM 597 O O . PRO A 1 83 ? -7.387 -6.801 -6.955 1.00 91.75 83 PRO A O 1
ATOM 600 N N . TYR A 1 84 ? -8.542 -5.221 -8.038 1.00 91.56 84 TYR A N 1
ATOM 601 C CA . TYR A 1 84 ? -9.365 -4.877 -6.880 1.00 91.56 84 TYR A CA 1
ATOM 602 C C . TYR A 1 84 ? -10.457 -5.913 -6.624 1.00 91.56 84 TYR A C 1
ATOM 604 O O . TYR A 1 84 ? -10.796 -6.170 -5.466 1.00 91.56 84 TYR A O 1
ATOM 612 N N . LYS A 1 85 ? -11.001 -6.548 -7.666 1.00 94.69 85 LYS A N 1
ATOM 613 C CA . LYS A 1 85 ? -11.866 -7.721 -7.492 1.00 94.69 85 LYS A CA 1
ATOM 614 C C . LYS A 1 85 ? -11.092 -8.891 -6.892 1.00 94.69 85 LYS A C 1
ATOM 616 O O . LYS A 1 85 ? -11.598 -9.489 -5.944 1.00 94.69 85 LYS A O 1
ATOM 621 N N . SER A 1 86 ? -9.873 -9.162 -7.365 1.00 96.06 86 SER A N 1
ATOM 622 C CA . SER A 1 86 ? -9.018 -10.205 -6.780 1.00 96.06 86 SER A CA 1
ATOM 623 C C . SER A 1 86 ? -8.688 -9.915 -5.311 1.00 96.06 86 SER A C 1
ATOM 625 O O . SER A 1 86 ? -8.800 -10.806 -4.470 1.00 96.06 86 SER A O 1
ATOM 627 N N . LEU A 1 87 ? -8.335 -8.667 -4.987 1.00 97.00 87 LEU A N 1
ATOM 628 C CA . LEU A 1 87 ? -8.038 -8.226 -3.622 1.00 97.00 87 LEU A CA 1
ATOM 629 C C . LEU A 1 87 ? -9.245 -8.384 -2.692 1.00 97.00 87 LEU A C 1
ATOM 631 O O . LEU A 1 87 ? -9.127 -8.984 -1.627 1.00 97.00 87 LEU A O 1
ATOM 635 N N . ARG A 1 88 ? -10.424 -7.896 -3.099 1.00 95.50 88 ARG A N 1
ATOM 636 C CA . ARG A 1 88 ? -11.655 -8.036 -2.302 1.00 95.50 88 ARG A CA 1
ATOM 637 C C . ARG A 1 88 ? -12.068 -9.494 -2.126 1.00 95.50 88 ARG A C 1
ATOM 639 O O . ARG A 1 88 ? -12.513 -9.854 -1.044 1.00 95.50 88 ARG A O 1
ATOM 646 N N . GLY A 1 89 ? -11.907 -10.325 -3.158 1.00 96.38 89 GLY A N 1
ATOM 647 C CA . GLY A 1 89 ? -12.179 -11.760 -3.070 1.00 96.38 89 GLY A CA 1
ATOM 648 C C . GLY A 1 89 ? -11.305 -12.436 -2.015 1.00 96.38 89 GLY A C 1
ATOM 649 O O . GLY A 1 89 ? -11.824 -13.120 -1.138 1.00 96.38 89 GLY A O 1
ATOM 650 N N . PHE A 1 90 ? -9.996 -12.170 -2.046 1.00 97.69 90 PHE A N 1
ATOM 651 C CA . PHE A 1 90 ? -9.054 -12.673 -1.047 1.00 97.69 90 PHE A CA 1
ATOM 652 C C . PHE A 1 90 ? -9.390 -12.191 0.369 1.00 97.69 90 PHE A C 1
ATOM 654 O O . PHE A 1 90 ? -9.506 -13.006 1.282 1.00 97.69 90 PHE A O 1
ATOM 661 N N . LEU A 1 91 ? -9.596 -10.886 0.559 1.00 97.25 91 LEU A N 1
ATOM 662 C CA . LEU A 1 91 ? -9.908 -10.324 1.876 1.00 97.25 91 LEU A CA 1
ATOM 663 C C . LEU A 1 91 ? -11.251 -10.830 2.417 1.00 97.25 91 LEU A C 1
ATOM 665 O O . LEU A 1 91 ? -11.365 -11.091 3.614 1.00 97.25 91 LEU A O 1
ATOM 669 N N . GLY A 1 92 ? -12.225 -11.083 1.538 1.00 96.25 92 GLY A N 1
ATOM 670 C CA . GLY A 1 92 ? -13.506 -11.684 1.903 1.00 96.25 92 GLY A CA 1
ATOM 671 C C . GLY A 1 92 ? -13.355 -13.055 2.567 1.00 96.25 92 GLY A C 1
ATOM 672 O O . GLY A 1 92 ? -14.057 -13.336 3.535 1.00 96.25 92 GLY A O 1
ATOM 673 N N . THR A 1 93 ? -12.379 -13.871 2.143 1.00 95.75 93 THR A N 1
ATOM 674 C CA . THR A 1 93 ? -12.072 -15.161 2.806 1.00 95.75 93 THR A CA 1
ATOM 675 C C . THR A 1 93 ? -11.574 -15.004 4.247 1.00 95.75 93 THR A C 1
ATOM 677 O O . THR A 1 93 ? -11.596 -15.963 5.014 1.00 95.75 93 THR A O 1
ATOM 680 N N . LYS A 1 94 ? -11.148 -13.794 4.625 1.00 95.31 94 LYS A N 1
ATOM 681 C CA . LYS A 1 94 ? -10.655 -13.430 5.960 1.00 95.31 94 LYS A CA 1
ATOM 682 C C . LYS A 1 94 ? -11.662 -12.587 6.752 1.00 95.31 94 LYS A C 1
ATOM 684 O O . LYS A 1 94 ? -11.315 -12.073 7.809 1.00 95.31 94 LYS A O 1
ATOM 689 N N . GLY A 1 95 ? -12.887 -12.408 6.244 1.00 95.56 95 GLY A N 1
ATOM 690 C CA . GLY A 1 95 ? -13.887 -11.532 6.864 1.00 95.56 95 GLY A CA 1
ATOM 691 C C . GLY A 1 95 ? -13.526 -10.044 6.788 1.00 95.56 95 GLY A C 1
ATOM 692 O O . GLY A 1 95 ? -13.952 -9.262 7.636 1.00 95.56 95 GLY A O 1
ATOM 693 N N . LEU A 1 96 ? -12.723 -9.651 5.794 1.00 96.38 96 LEU A N 1
ATOM 694 C CA . LEU A 1 96 ? -12.250 -8.283 5.598 1.00 96.38 96 LEU A CA 1
ATOM 695 C C . LEU A 1 96 ? -12.716 -7.712 4.252 1.00 96.38 96 LEU A C 1
ATOM 697 O O . LEU A 1 96 ? -12.844 -8.413 3.249 1.00 96.38 96 LEU A O 1
ATOM 701 N N . GLY A 1 97 ? -12.934 -6.404 4.224 1.00 95.94 97 GLY A N 1
ATOM 702 C CA . GLY A 1 97 ? -13.126 -5.591 3.032 1.00 95.94 97 GLY A CA 1
ATOM 703 C C . GLY A 1 97 ? -11.929 -4.673 2.791 1.00 95.94 97 GLY A C 1
ATOM 704 O O . GLY A 1 97 ? -11.051 -4.528 3.642 1.00 95.94 97 GLY A O 1
ATOM 705 N N . PHE A 1 98 ? -11.915 -4.028 1.624 1.00 96.25 98 PHE A N 1
ATOM 706 C CA . PHE A 1 98 ? -10.904 -3.035 1.263 1.00 96.25 98 PHE A CA 1
ATOM 707 C C . PHE A 1 98 ? -11.568 -1.730 0.841 1.00 96.25 98 PHE A C 1
ATOM 709 O O . PHE A 1 98 ? -12.221 -1.674 -0.207 1.00 96.25 98 PHE A O 1
ATOM 716 N N . MET A 1 99 ? -11.394 -0.687 1.647 1.00 95.38 99 MET A N 1
ATOM 717 C CA . MET A 1 99 ? -11.904 0.650 1.367 1.00 95.38 99 MET A CA 1
ATOM 718 C C . MET A 1 99 ? -10.783 1.514 0.799 1.00 95.38 99 MET A C 1
ATOM 720 O O . MET A 1 99 ? -9.834 1.856 1.501 1.00 95.38 99 MET A O 1
ATOM 724 N N . LYS A 1 100 ? -10.897 1.875 -0.480 1.00 96.56 100 LYS A N 1
ATOM 725 C CA . LYS A 1 100 ? -9.952 2.771 -1.149 1.00 96.56 100 LYS A CA 1
ATOM 726 C C . LYS A 1 100 ? -10.463 4.207 -1.095 1.00 96.56 100 LYS A C 1
ATOM 728 O O . LYS A 1 100 ? -11.566 4.486 -1.556 1.00 96.56 100 LYS A O 1
ATOM 733 N N . VAL A 1 101 ? -9.622 5.102 -0.604 1.00 97.56 101 VAL A N 1
ATOM 734 C CA . VAL A 1 101 ? -9.888 6.530 -0.433 1.00 97.56 101 VAL A CA 1
ATOM 735 C C . VAL A 1 101 ? -8.918 7.304 -1.319 1.00 97.56 101 VAL A C 1
ATOM 737 O O . VAL A 1 101 ? -7.710 7.074 -1.265 1.00 97.56 101 VAL A O 1
ATOM 740 N N . GLY A 1 102 ? -9.443 8.176 -2.181 1.00 98.12 102 GLY A N 1
ATOM 741 C CA . GLY A 1 102 ? -8.622 9.115 -2.948 1.00 98.12 102 GLY A CA 1
ATOM 742 C C . GLY A 1 102 ? -8.058 10.200 -2.036 1.00 98.12 102 GLY A C 1
ATOM 743 O O . GLY A 1 102 ? -8.724 10.593 -1.081 1.00 98.12 102 GLY A O 1
ATOM 744 N N . LEU A 1 103 ? -6.838 10.650 -2.316 1.00 98.12 103 LEU A N 1
ATOM 745 C CA . LEU A 1 103 ? -6.160 11.674 -1.524 1.00 98.12 103 LEU A CA 1
ATOM 746 C C . LEU A 1 103 ? -5.893 12.907 -2.380 1.00 98.12 103 LEU A C 1
ATOM 748 O O . LEU A 1 103 ? -5.521 12.785 -3.549 1.00 98.12 103 LEU A O 1
ATOM 752 N N . GLU A 1 104 ? -6.019 14.073 -1.760 1.00 97.06 104 GLU A N 1
ATOM 753 C CA . GLU A 1 104 ? -5.566 15.351 -2.305 1.00 97.06 104 GLU A CA 1
ATOM 754 C C . GLU A 1 104 ? -4.330 15.780 -1.513 1.00 97.06 104 GLU A C 1
ATOM 756 O O . GLU A 1 104 ? -4.359 15.798 -0.283 1.00 97.06 104 GLU A O 1
ATOM 761 N N . GLU A 1 105 ? -3.215 16.029 -2.206 1.00 95.69 105 GLU A N 1
ATOM 762 C CA . GLU A 1 105 ? -1.924 16.395 -1.592 1.00 95.69 105 GLU A CA 1
ATOM 763 C C . GLU A 1 105 ? -1.467 15.455 -0.454 1.00 95.69 105 GLU A C 1
ATOM 765 O O . GLU A 1 105 ? -0.786 15.855 0.488 1.00 95.69 105 GLU A O 1
ATOM 770 N N . GLY A 1 106 ? -1.835 14.172 -0.536 1.00 96.69 106 GLY A N 1
ATOM 771 C CA . GLY A 1 106 ? -1.470 13.160 0.456 1.00 96.69 106 GLY A CA 1
ATOM 772 C C . GLY A 1 106 ? -2.258 13.201 1.767 1.00 96.69 106 GLY A C 1
ATOM 773 O O . GLY A 1 106 ? -1.860 12.528 2.718 1.00 96.69 106 GLY A O 1
ATOM 774 N N . VAL A 1 107 ? -3.362 13.947 1.823 1.00 97.00 107 VAL A N 1
ATOM 775 C CA . VAL A 1 107 ? -4.184 14.123 3.029 1.00 97.00 107 VAL A CA 1
ATOM 776 C C . VAL A 1 107 ? -5.484 13.327 2.920 1.00 97.00 107 VAL A C 1
ATOM 778 O O . VAL A 1 107 ? -6.111 13.267 1.858 1.00 97.00 107 VAL A O 1
ATOM 781 N N . LEU A 1 108 ? -5.899 12.700 4.025 1.00 96.25 108 LEU A N 1
ATOM 782 C CA . LEU A 1 108 ? -7.200 12.040 4.107 1.00 96.25 108 LEU A CA 1
ATOM 783 C C . LEU A 1 108 ? -8.334 13.078 4.150 1.00 96.25 108 LEU A C 1
ATOM 785 O O . LEU A 1 108 ? -8.240 14.053 4.897 1.00 96.25 108 LEU A O 1
ATOM 789 N N . PRO A 1 109 ? -9.454 12.843 3.443 1.00 96.31 109 PRO A N 1
ATOM 790 C CA . PRO A 1 109 ? -10.610 13.744 3.465 1.00 96.31 109 PRO A CA 1
ATOM 791 C C . PRO A 1 109 ? -11.413 13.679 4.778 1.00 96.31 109 PRO A C 1
ATOM 793 O O . PRO A 1 109 ? -12.408 14.381 4.934 1.00 96.31 109 PRO A O 1
ATOM 796 N N . PHE A 1 110 ? -11.011 12.820 5.714 1.00 92.62 110 PHE A N 1
ATOM 797 C CA . PHE A 1 110 ? -11.609 12.655 7.033 1.00 92.62 110 PHE A CA 1
ATOM 798 C C . PHE A 1 110 ? -10.522 12.327 8.059 1.00 92.62 110 PHE A C 1
ATOM 800 O O . PHE A 1 110 ? -9.462 11.806 7.710 1.00 92.62 110 PHE A O 1
ATOM 807 N N . ALA A 1 111 ? -10.793 12.621 9.329 1.00 90.94 111 ALA A N 1
ATOM 808 C CA . ALA A 1 111 ? -9.906 12.249 10.420 1.00 90.94 111 ALA A CA 1
ATOM 809 C C . ALA A 1 111 ? -10.172 10.803 10.862 1.00 90.94 111 ALA A C 1
ATOM 811 O O . ALA A 1 111 ? -11.317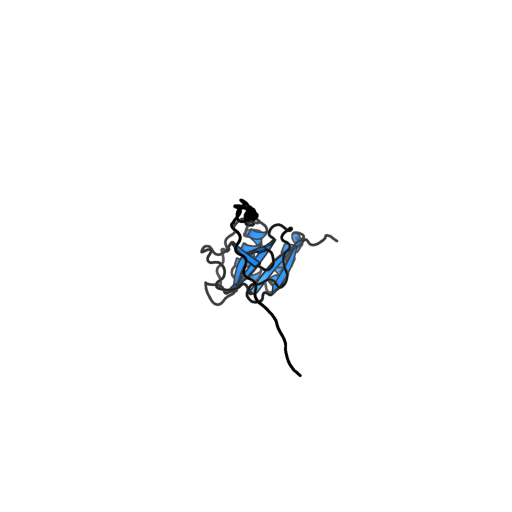 10.425 11.109 1.00 90.94 111 ALA A O 1
ATOM 812 N N . VAL A 1 112 ? -9.113 10.007 10.980 1.00 88.62 112 VAL A N 1
ATOM 813 C CA . VAL A 1 112 ? -9.123 8.723 11.687 1.00 88.62 112 VAL A CA 1
ATOM 814 C C . VAL A 1 112 ? -9.029 9.016 13.185 1.00 88.62 112 VAL A C 1
ATOM 816 O O . VAL A 1 112 ? -8.157 9.784 13.597 1.00 88.62 112 VAL A O 1
ATOM 819 N N . CYS A 1 113 ? -9.950 8.450 13.972 1.00 76.44 113 CYS A N 1
ATOM 820 C CA . CYS A 1 113 ? -10.050 8.685 15.414 1.00 76.44 113 CYS A CA 1
ATOM 821 C C . CYS A 1 113 ? -8.741 8.313 16.130 1.00 76.44 113 CYS A C 1
ATOM 823 O O . CYS A 1 113 ? -8.149 7.284 15.824 1.00 76.44 113 CYS A O 1
ATOM 825 N N . GLU A 1 114 ? -8.292 9.133 17.085 1.00 65.06 114 GLU A N 1
ATOM 826 C CA . GLU A 1 114 ? -7.071 8.859 17.865 1.00 65.06 114 GLU A CA 1
ATOM 827 C C . GLU A 1 114 ? -7.255 7.719 18.880 1.00 65.06 114 GLU A C 1
ATOM 829 O O . GLU A 1 114 ? -6.280 7.089 19.289 1.00 65.06 114 GLU A O 1
ATOM 834 N N . GLU A 1 115 ? -8.503 7.453 19.276 1.00 67.12 115 GLU A N 1
ATOM 835 C CA . GLU A 1 115 ? -8.877 6.379 20.204 1.00 67.12 115 GLU A CA 1
ATOM 836 C C . GLU A 1 115 ? -8.747 4.998 19.548 1.00 67.12 115 GLU A C 1
ATOM 838 O O . GLU A 1 115 ? -8.406 4.017 20.212 1.00 67.12 115 GLU A O 1
ATOM 843 N N . ASP A 1 116 ? -8.944 4.939 18.228 1.00 59.66 116 ASP A N 1
ATOM 844 C CA . ASP A 1 116 ? -8.595 3.785 17.416 1.00 59.66 116 ASP A CA 1
ATOM 845 C C . ASP A 1 116 ? -7.084 3.816 17.226 1.00 59.66 116 ASP A C 1
ATOM 847 O O . ASP A 1 116 ? -6.556 4.546 16.388 1.00 59.66 116 ASP A O 1
ATOM 851 N N . THR A 1 117 ? -6.364 3.041 18.034 1.00 54.69 117 THR A N 1
ATOM 852 C CA . THR A 1 117 ? -4.916 2.866 17.914 1.00 54.69 117 THR A CA 1
ATOM 853 C C . THR A 1 117 ? -4.516 2.673 16.449 1.00 54.69 117 THR A C 1
ATOM 855 O O . THR A 1 117 ? -4.653 1.579 15.912 1.00 54.69 117 THR A O 1
ATOM 858 N N . LYS A 1 118 ? -4.014 3.741 15.817 1.00 68.94 118 LYS A N 1
ATOM 859 C CA . LYS A 1 118 ? -3.113 3.730 14.659 1.00 68.94 118 LYS A CA 1
ATOM 860 C C . LYS A 1 118 ? -3.534 2.744 13.568 1.00 68.94 118 LYS A C 1
ATOM 862 O O . LYS A 1 118 ? -3.022 1.630 13.474 1.00 68.94 118 LYS A O 1
ATOM 867 N N . SER A 1 119 ? -4.458 3.177 12.714 1.00 88.12 119 SER A N 1
ATOM 868 C CA . SER A 1 119 ? -4.993 2.335 11.641 1.00 88.12 119 SER A CA 1
ATOM 869 C C . SER A 1 119 ? -3.926 2.025 10.588 1.00 88.12 119 SER A C 1
ATOM 871 O O . SER A 1 119 ? -3.494 2.912 9.845 1.00 88.12 119 SER A O 1
ATOM 873 N N . VAL A 1 120 ? -3.520 0.755 10.503 1.00 94.12 120 VAL A N 1
ATOM 874 C CA . VAL A 1 120 ? -2.656 0.262 9.424 1.00 94.12 120 VAL A CA 1
ATOM 875 C C . VAL A 1 120 ? -3.420 0.333 8.106 1.00 94.12 120 VAL A C 1
ATOM 877 O O . VAL A 1 120 ? -4.543 -0.159 7.972 1.00 94.12 120 VAL A O 1
ATOM 880 N N . CYS A 1 121 ? -2.795 0.945 7.112 1.00 96.56 121 CYS A N 1
ATOM 881 C CA . CYS A 1 121 ? -3.337 1.098 5.775 1.00 96.56 121 CYS A CA 1
ATOM 882 C C . CYS A 1 121 ? -2.243 0.876 4.727 1.00 96.56 121 CYS A C 1
ATOM 884 O O . CYS A 1 121 ? -1.050 0.804 5.028 1.00 96.56 121 CYS A O 1
ATOM 886 N N . ILE A 1 122 ? -2.652 0.755 3.471 1.00 98.12 122 ILE A N 1
ATOM 887 C CA . ILE A 1 122 ? -1.743 0.767 2.325 1.00 98.12 122 ILE A CA 1
ATOM 888 C C . ILE A 1 122 ? -1.901 2.111 1.635 1.00 98.12 122 ILE A C 1
ATOM 890 O O . ILE A 1 122 ? -3.016 2.486 1.286 1.00 98.12 122 ILE A O 1
ATOM 894 N N . ILE A 1 123 ? -0.806 2.816 1.388 1.00 98.44 123 ILE A N 1
ATOM 895 C CA . ILE A 1 123 ? -0.820 4.030 0.570 1.00 98.44 123 ILE A CA 1
ATOM 896 C C . ILE A 1 123 ? -0.101 3.764 -0.741 1.00 98.44 123 ILE A C 1
ATOM 898 O O . ILE A 1 123 ? 0.813 2.939 -0.809 1.00 98.44 123 ILE A O 1
ATOM 902 N N . ALA A 1 124 ? -0.489 4.481 -1.789 1.00 98.06 124 ALA A N 1
ATOM 903 C CA . ALA A 1 124 ? 0.250 4.444 -3.038 1.00 98.06 124 ALA A CA 1
ATOM 904 C C . ALA A 1 124 ? 0.395 5.820 -3.655 1.00 98.06 124 ALA A C 1
ATOM 906 O O . ALA A 1 124 ? -0.504 6.653 -3.565 1.00 98.06 124 ALA A O 1
ATOM 907 N N . GLY A 1 125 ? 1.509 6.020 -4.344 1.00 97.69 125 GLY A N 1
ATOM 908 C CA . GLY A 1 125 ? 1.888 7.287 -4.953 1.00 97.69 125 GLY A CA 1
ATOM 909 C C . GLY A 1 125 ? 2.922 7.095 -6.058 1.00 97.69 125 GLY A C 1
ATOM 910 O O . GLY A 1 125 ? 3.117 5.967 -6.530 1.00 97.69 125 GLY A O 1
ATOM 911 N N . PRO A 1 126 ? 3.569 8.188 -6.494 1.00 97.62 126 PRO A N 1
ATOM 912 C CA . PRO A 1 126 ? 4.687 8.131 -7.427 1.00 97.62 126 PRO A CA 1
ATOM 913 C C . PRO A 1 126 ? 5.803 7.219 -6.906 1.00 97.62 126 PRO A C 1
ATOM 915 O O . PRO A 1 126 ? 6.184 7.292 -5.737 1.00 97.62 126 PRO A O 1
ATOM 918 N N . SER A 1 127 ? 6.338 6.361 -7.771 1.00 96.56 127 SER A N 1
ATOM 919 C CA . SER A 1 127 ? 7.553 5.606 -7.470 1.00 96.56 127 SER A CA 1
ATOM 920 C C . SER A 1 127 ? 8.782 6.517 -7.610 1.00 96.56 127 SER A C 1
ATOM 922 O O . SER A 1 127 ? 8.906 7.189 -8.632 1.00 96.56 127 SER A O 1
ATOM 924 N N . PRO A 1 128 ? 9.743 6.507 -6.668 1.00 96.69 128 PRO A N 1
ATOM 925 C CA . PRO A 1 128 ? 11.048 7.137 -6.874 1.00 96.69 128 PRO A CA 1
ATOM 926 C C . PRO A 1 128 ? 11.926 6.343 -7.865 1.00 96.69 128 PRO A C 1
ATOM 928 O O . PRO A 1 128 ? 13.010 6.789 -8.223 1.00 96.69 128 PRO A O 1
ATOM 931 N N . ARG A 1 129 ? 11.464 5.167 -8.320 1.00 94.88 129 ARG A N 1
ATOM 932 C CA . ARG A 1 129 ? 12.197 4.224 -9.186 1.00 94.88 129 ARG A CA 1
ATOM 933 C C . ARG A 1 129 ? 11.708 4.209 -10.641 1.00 94.88 129 ARG A C 1
ATOM 935 O O . ARG A 1 129 ? 12.076 3.321 -11.402 1.00 94.88 129 ARG A O 1
ATOM 942 N N . GLY A 1 130 ? 10.872 5.169 -11.039 1.00 92.81 130 GLY A N 1
ATOM 943 C CA . GLY A 1 130 ? 10.427 5.319 -12.426 1.00 92.81 130 GLY A CA 1
ATOM 944 C C . GLY A 1 130 ? 9.008 5.862 -12.566 1.00 92.81 130 GLY A C 1
ATOM 945 O O . GLY A 1 130 ? 8.332 6.175 -11.590 1.00 92.81 130 GLY A O 1
ATOM 946 N N . SER A 1 131 ? 8.528 5.946 -13.808 1.00 93.75 131 SER A N 1
ATOM 947 C CA . SER A 1 131 ? 7.208 6.497 -14.155 1.00 93.75 131 SER A CA 1
ATOM 948 C C . SER A 1 131 ? 6.061 5.500 -13.934 1.00 93.75 131 SER A C 1
ATOM 950 O O . SER A 1 131 ? 5.259 5.242 -14.830 1.00 93.75 131 SER A O 1
ATOM 952 N N . HIS A 1 132 ? 5.984 4.917 -12.739 1.00 92.88 132 HIS A N 1
ATOM 953 C CA . HIS A 1 132 ? 4.907 4.017 -12.326 1.00 92.88 132 HIS A CA 1
ATOM 954 C C . HIS A 1 132 ? 4.479 4.302 -10.881 1.00 92.88 132 HIS A C 1
ATOM 956 O O . HIS A 1 132 ? 5.123 5.059 -10.154 1.00 92.88 132 HIS A O 1
ATOM 962 N N . LYS A 1 133 ? 3.364 3.699 -10.456 1.00 94.19 133 LYS A N 1
ATOM 963 C CA . LYS A 1 133 ? 2.904 3.786 -9.064 1.00 94.19 133 LYS A CA 1
ATOM 964 C C . LYS A 1 133 ? 3.665 2.796 -8.185 1.00 94.19 133 LYS A C 1
ATOM 966 O O . LYS A 1 133 ? 4.090 1.743 -8.665 1.00 94.19 133 LYS A O 1
ATOM 971 N N . HIS A 1 134 ? 3.803 3.134 -6.909 1.00 97.06 134 HIS A N 1
ATOM 972 C CA . HIS A 1 134 ? 4.361 2.271 -5.868 1.00 97.06 134 HIS A CA 1
ATOM 973 C C . HIS A 1 134 ? 3.415 2.216 -4.673 1.00 97.06 134 HIS A C 1
ATOM 975 O O . HIS A 1 134 ? 2.719 3.199 -4.420 1.00 97.06 134 HIS A O 1
ATOM 981 N N . CYS A 1 135 ? 3.377 1.087 -3.968 1.00 97.56 135 CYS A N 1
ATOM 982 C CA . CYS A 1 135 ? 2.579 0.916 -2.754 1.00 97.56 135 CYS A CA 1
ATOM 983 C C . CYS A 1 135 ? 3.511 0.703 -1.563 1.00 97.56 135 CYS A C 1
ATOM 985 O O . CYS A 1 135 ? 4.485 -0.032 -1.681 1.00 97.56 135 CYS A O 1
ATOM 987 N N . VAL A 1 136 ? 3.173 1.294 -0.421 1.00 98.50 136 VAL A N 1
ATOM 988 C CA . VAL A 1 136 ? 3.858 1.079 0.861 1.00 98.50 136 VAL A CA 1
ATOM 989 C C . VAL A 1 136 ? 2.816 0.888 1.962 1.00 98.50 136 VAL A C 1
ATOM 991 O O . VAL A 1 136 ? 1.658 1.289 1.809 1.00 98.50 136 VAL A O 1
ATOM 994 N N . VAL A 1 137 ? 3.206 0.264 3.067 1.00 98.38 137 VAL A N 1
ATOM 995 C CA . VAL A 1 137 ? 2.372 0.179 4.268 1.00 98.38 137 VAL A CA 1
ATOM 996 C C . VAL A 1 137 ? 2.564 1.453 5.080 1.00 98.38 137 VAL A C 1
ATOM 998 O O . VAL A 1 137 ? 3.684 1.945 5.248 1.00 98.38 137 VAL A O 1
ATOM 1001 N N . ALA A 1 138 ? 1.460 1.992 5.574 1.00 97.19 138 ALA A N 1
ATOM 1002 C CA . ALA A 1 138 ? 1.416 3.225 6.329 1.00 97.19 138 ALA A CA 1
ATOM 1003 C C . ALA A 1 138 ? 0.513 3.106 7.554 1.00 97.19 138 ALA A C 1
ATOM 1005 O O . ALA A 1 138 ? -0.291 2.187 7.702 1.00 97.19 138 ALA A O 1
ATOM 1006 N N . GLU A 1 139 ? 0.652 4.090 8.420 1.00 94.44 139 GLU A N 1
ATOM 1007 C CA . GLU A 1 139 ? -0.185 4.332 9.577 1.00 94.44 139 GLU A CA 1
ATOM 1008 C C . GLU A 1 139 ? -0.978 5.620 9.338 1.00 94.44 139 GLU A C 1
ATOM 1010 O O . GLU A 1 139 ? -0.398 6.637 8.942 1.00 94.44 139 GLU A O 1
ATOM 1015 N N . ALA A 1 140 ? -2.289 5.577 9.571 1.00 93.56 140 ALA A N 1
ATOM 1016 C CA . ALA A 1 140 ? -3.144 6.757 9.558 1.00 93.56 140 ALA A CA 1
ATOM 1017 C C . ALA A 1 140 ? -3.369 7.285 10.983 1.00 93.56 140 ALA A C 1
ATOM 1019 O O . ALA A 1 140 ? -3.638 6.507 11.901 1.00 93.56 140 ALA A O 1
ATOM 1020 N N . CYS A 1 141 ? -3.272 8.605 11.156 1.00 90.12 141 CYS A N 1
ATOM 1021 C CA . CYS A 1 141 ? -3.522 9.299 12.423 1.00 90.12 141 CYS A CA 1
ATOM 1022 C C . CYS A 1 141 ? -4.094 10.691 12.135 1.00 90.12 141 CYS A C 1
ATOM 1024 O O . CYS A 1 141 ? -3.458 11.488 11.436 1.00 90.12 141 CYS A O 1
ATOM 1026 N N . GLY A 1 142 ? -5.293 10.991 12.643 1.00 90.81 142 GLY A N 1
ATOM 1027 C CA . GLY A 1 142 ? -6.031 12.177 12.211 1.00 90.81 142 GLY A CA 1
ATOM 1028 C C . GLY A 1 142 ? -6.224 12.143 10.693 1.00 90.81 142 GLY A C 1
ATOM 1029 O O . GLY A 1 142 ? -6.672 11.139 10.144 1.00 90.81 142 GLY A O 1
ATOM 1030 N N . THR A 1 143 ? -5.855 13.213 9.994 1.00 93.31 143 THR A N 1
ATOM 1031 C CA . THR A 1 143 ? -5.882 13.263 8.519 1.00 93.31 143 THR A CA 1
ATOM 1032 C C . THR A 1 143 ? -4.555 12.856 7.866 1.00 93.31 143 THR A C 1
ATOM 1034 O O . THR A 1 143 ? -4.451 12.811 6.638 1.00 93.31 143 THR A O 1
ATOM 1037 N N . GLY A 1 144 ? -3.527 12.585 8.676 1.00 93.81 144 GLY A N 1
ATOM 1038 C CA . GLY A 1 144 ? -2.170 12.308 8.226 1.00 93.81 144 GLY A CA 1
ATOM 1039 C C . GLY A 1 144 ? -1.923 10.834 7.918 1.00 93.81 144 GLY A C 1
ATOM 1040 O O . GLY A 1 144 ? -2.546 9.937 8.488 1.00 93.81 144 GLY A O 1
ATOM 1041 N N . LEU A 1 145 ? -0.955 10.599 7.032 1.00 95.38 145 LEU A N 1
ATOM 1042 C CA . LEU A 1 145 ? -0.476 9.279 6.635 1.00 95.38 145 LEU A CA 1
ATOM 1043 C C . LEU A 1 145 ? 1.042 9.227 6.806 1.00 95.38 145 LEU A C 1
ATOM 1045 O O . LEU A 1 145 ? 1.760 10.088 6.294 1.00 95.38 145 LEU A O 1
ATOM 1049 N N . ARG A 1 146 ? 1.541 8.203 7.495 1.00 95.19 146 ARG A N 1
ATOM 1050 C CA . ARG A 1 146 ? 2.977 7.986 7.699 1.00 95.19 146 ARG A CA 1
ATOM 1051 C C . ARG A 1 146 ? 3.375 6.618 7.174 1.00 95.19 146 ARG A C 1
ATOM 1053 O O . ARG A 1 146 ? 2.903 5.616 7.694 1.00 95.19 146 ARG A O 1
ATOM 1060 N N . GLY A 1 147 ? 4.264 6.569 6.183 1.00 96.81 147 GLY A N 1
ATOM 1061 C CA . GLY A 1 147 ? 4.858 5.310 5.726 1.00 96.81 147 GLY A CA 1
ATOM 1062 C C . GLY A 1 147 ? 5.627 4.626 6.859 1.00 96.81 147 GLY A C 1
ATOM 1063 O O . GLY A 1 147 ? 6.435 5.270 7.526 1.00 96.81 147 GLY A O 1
ATOM 1064 N N . ILE A 1 148 ? 5.358 3.340 7.080 1.00 96.31 148 ILE A N 1
ATOM 1065 C CA . ILE A 1 148 ? 6.007 2.526 8.121 1.00 96.31 148 ILE A CA 1
ATOM 1066 C C . ILE A 1 148 ? 6.791 1.347 7.540 1.00 96.31 148 ILE A C 1
ATOM 1068 O O . ILE A 1 148 ? 7.722 0.872 8.183 1.00 96.31 148 ILE A O 1
ATOM 1072 N N . MET A 1 149 ? 6.458 0.885 6.329 1.00 97.00 149 MET A N 1
ATOM 1073 C CA . MET A 1 149 ? 7.205 -0.175 5.648 1.00 97.00 149 MET A CA 1
ATOM 1074 C C . MET A 1 149 ? 7.060 -0.057 4.129 1.00 97.00 149 MET A C 1
ATOM 1076 O O . MET A 1 149 ? 5.948 0.015 3.609 1.00 97.00 149 MET A O 1
ATOM 1080 N N . ASP A 1 150 ? 8.188 -0.055 3.425 1.00 98.25 150 ASP A N 1
ATOM 1081 C CA . ASP A 1 150 ? 8.253 -0.144 1.967 1.00 98.25 150 ASP A CA 1
ATOM 1082 C C . ASP A 1 150 ? 8.631 -1.586 1.580 1.00 98.25 150 ASP A C 1
ATOM 1084 O O . ASP A 1 150 ? 9.668 -2.070 2.039 1.00 98.25 150 ASP A O 1
ATOM 1088 N N . PRO A 1 151 ? 7.822 -2.292 0.764 1.00 97.94 151 PRO A N 1
ATOM 1089 C CA . PRO A 1 151 ? 8.134 -3.660 0.355 1.00 97.94 151 PRO A CA 1
ATOM 1090 C C . PRO A 1 151 ? 9.356 -3.741 -0.571 1.00 97.94 151 PRO A C 1
ATOM 1092 O O . PRO A 1 151 ? 9.866 -4.835 -0.818 1.00 97.94 151 PRO A O 1
ATOM 1095 N N . HIS A 1 152 ? 9.828 -2.622 -1.120 1.00 97.69 152 HIS A N 1
ATOM 1096 C CA . HIS A 1 152 ? 11.048 -2.580 -1.910 1.00 97.69 152 HIS A CA 1
ATOM 1097 C C . HIS A 1 152 ? 12.296 -2.659 -0.996 1.00 97.69 152 HIS A C 1
ATOM 1099 O O . HIS A 1 152 ? 12.371 -1.920 -0.015 1.00 97.69 152 HIS A O 1
ATOM 1105 N N . PRO A 1 153 ? 13.320 -3.482 -1.310 1.00 96.94 153 PRO A N 1
ATOM 1106 C CA . PRO A 1 153 ? 14.495 -3.674 -0.444 1.00 96.94 153 PRO A CA 1
ATOM 1107 C C . PRO A 1 153 ? 15.334 -2.419 -0.144 1.00 96.94 153 PRO A C 1
ATOM 1109 O O . PRO A 1 153 ? 16.104 -2.421 0.809 1.00 96.94 153 PRO A O 1
ATOM 1112 N N . ASP A 1 154 ? 15.215 -1.361 -0.952 1.00 96.25 154 ASP A N 1
ATOM 1113 C CA . ASP A 1 154 ? 15.908 -0.077 -0.729 1.00 96.25 154 ASP A CA 1
ATOM 1114 C C . ASP A 1 154 ? 15.220 0.825 0.315 1.00 96.25 154 ASP A C 1
ATOM 1116 O O . ASP A 1 154 ? 15.769 1.864 0.680 1.00 96.25 154 ASP A O 1
ATOM 1120 N N . ALA A 1 155 ? 14.006 0.464 0.744 1.00 96.31 155 ALA A N 1
ATOM 1121 C CA . ALA A 1 155 ? 13.168 1.188 1.690 1.00 96.31 155 ALA A CA 1
ATOM 1122 C C . ALA A 1 155 ? 12.989 2.703 1.427 1.00 96.31 155 ALA A C 1
ATOM 1124 O O . ALA A 1 155 ? 12.760 3.473 2.362 1.00 96.31 155 ALA A O 1
ATOM 1125 N N . THR A 1 156 ? 13.087 3.162 0.172 1.00 97.50 156 THR A N 1
ATOM 1126 C CA . THR A 1 156 ? 13.078 4.610 -0.154 1.00 97.50 156 THR A CA 1
ATOM 1127 C C . THR A 1 156 ? 11.676 5.252 -0.111 1.00 97.50 156 THR A C 1
ATOM 1129 O O . THR A 1 156 ? 11.536 6.458 -0.294 1.00 97.50 156 THR A O 1
ATOM 1132 N N . MET A 1 157 ? 10.626 4.484 0.193 1.00 97.88 157 MET A N 1
ATOM 1133 C CA . MET A 1 157 ? 9.233 4.937 0.314 1.00 97.88 157 MET A CA 1
ATOM 1134 C C . MET A 1 157 ? 8.675 5.490 -1.012 1.00 97.88 157 MET A C 1
ATOM 1136 O O . MET A 1 157 ? 9.026 5.010 -2.087 1.00 97.88 157 MET A O 1
ATOM 1140 N N . LEU A 1 158 ? 7.729 6.433 -0.972 1.00 98.06 158 LEU A N 1
ATOM 1141 C CA . LEU A 1 158 ? 7.144 7.051 -2.166 1.00 98.06 158 LEU A CA 1
ATOM 1142 C C . LEU A 1 158 ? 7.993 8.239 -2.640 1.00 98.06 158 LEU A C 1
ATOM 1144 O O . LEU A 1 158 ? 8.549 8.975 -1.833 1.00 98.06 158 LEU A O 1
ATOM 1148 N N . GLY A 1 159 ? 8.032 8.472 -3.953 1.00 97.81 159 GLY A N 1
ATOM 1149 C CA . GLY A 1 159 ? 8.737 9.603 -4.571 1.00 97.81 159 GLY A CA 1
ATOM 1150 C C . GLY A 1 159 ? 7.955 10.922 -4.544 1.00 97.81 159 GLY A C 1
ATOM 1151 O O . GLY A 1 159 ? 8.381 11.900 -5.149 1.00 97.81 159 GLY A O 1
ATOM 1152 N N . GLY A 1 160 ? 6.791 10.947 -3.897 1.00 97.44 160 GLY A N 1
ATOM 1153 C CA . GLY A 1 160 ? 5.914 12.108 -3.787 1.00 97.44 160 GLY A CA 1
ATOM 1154 C C . GLY A 1 160 ? 4.693 11.807 -2.912 1.00 97.44 160 GLY A C 1
ATOM 1155 O O . GLY A 1 160 ? 4.600 10.703 -2.363 1.00 97.44 160 GLY A O 1
ATOM 1156 N N . PRO A 1 161 ? 3.749 12.759 -2.788 1.00 97.94 161 PRO A N 1
ATOM 1157 C CA . PRO A 1 161 ? 2.546 12.571 -1.984 1.00 97.94 161 PRO A CA 1
ATOM 1158 C C . PRO A 1 161 ? 1.752 11.327 -2.420 1.00 97.94 161 PRO A C 1
ATOM 1160 O O . PRO A 1 161 ? 1.640 11.056 -3.625 1.00 97.94 161 PRO A O 1
ATOM 1163 N N . PRO A 1 162 ? 1.195 10.546 -1.477 1.00 98.25 162 PRO A N 1
ATOM 1164 C CA . PRO A 1 162 ? 0.315 9.445 -1.831 1.00 98.25 162 PRO A CA 1
ATOM 1165 C C . PRO A 1 162 ? -0.952 9.978 -2.512 1.00 98.25 162 PRO A C 1
ATOM 1167 O O . PRO A 1 162 ? -1.493 11.015 -2.144 1.00 98.25 162 PRO A O 1
ATOM 1170 N N . VAL A 1 163 ? -1.441 9.242 -3.507 1.00 98.38 163 VAL A N 1
ATOM 1171 C CA . VAL A 1 163 ? -2.638 9.581 -4.295 1.00 98.38 163 VAL A CA 1
ATOM 1172 C C . VAL A 1 163 ? -3.868 8.777 -3.871 1.00 98.38 163 VAL A C 1
ATOM 1174 O O . VAL A 1 163 ? -4.994 9.116 -4.228 1.00 98.38 163 VAL A O 1
ATOM 1177 N N . TRP A 1 164 ? -3.673 7.675 -3.143 1.00 98.19 164 TRP A N 1
ATOM 1178 C CA . TRP A 1 164 ? -4.753 6.948 -2.481 1.00 98.19 164 TRP A CA 1
ATOM 1179 C C . TRP A 1 164 ? -4.261 6.244 -1.212 1.00 98.19 164 TRP A C 1
ATOM 1181 O O . TRP A 1 164 ? -3.091 5.863 -1.125 1.00 98.19 164 TRP A O 1
ATOM 1191 N N . ALA A 1 165 ? -5.183 6.034 -0.271 1.00 98.12 165 ALA A N 1
ATOM 1192 C CA . ALA A 1 165 ? -5.032 5.178 0.904 1.00 98.12 165 ALA A CA 1
ATOM 1193 C C . ALA A 1 165 ? -6.060 4.035 0.864 1.00 98.12 165 ALA A C 1
ATOM 1195 O O . ALA A 1 165 ? -7.166 4.192 0.348 1.00 98.12 165 ALA A O 1
ATOM 1196 N N . GLY A 1 166 ? -5.679 2.863 1.350 1.00 97.56 166 GLY A N 1
ATOM 1197 C CA . GLY A 1 166 ? -6.469 1.643 1.349 1.00 97.56 166 GLY A CA 1
ATOM 1198 C C . GLY A 1 166 ? -6.554 1.071 2.753 1.00 97.56 166 GLY A C 1
ATOM 1199 O O . GLY A 1 166 ? -5.528 0.720 3.333 1.00 97.56 166 GLY A O 1
ATOM 1200 N N . PHE A 1 167 ? -7.769 0.980 3.282 1.00 95.81 167 PHE A N 1
ATOM 1201 C CA . PHE A 1 167 ? -8.046 0.525 4.640 1.00 95.81 167 PHE A CA 1
ATOM 1202 C C . PHE A 1 167 ? -8.672 -0.865 4.633 1.00 95.81 167 PHE A C 1
ATOM 1204 O O . PHE A 1 167 ? -9.540 -1.165 3.805 1.00 95.81 167 PHE A O 1
ATOM 1211 N N . PHE A 1 168 ? -8.253 -1.692 5.585 1.00 94.62 168 PHE A N 1
ATOM 1212 C CA . PHE A 1 168 ? -8.883 -2.974 5.868 1.00 94.62 168 PHE A CA 1
ATOM 1213 C C . PHE A 1 168 ? -10.065 -2.736 6.801 1.00 94.62 168 PHE A C 1
ATOM 1215 O O . PHE A 1 168 ? -9.900 -2.171 7.878 1.00 94.62 168 PHE A O 1
ATOM 1222 N N . VAL A 1 169 ? -11.259 -3.145 6.384 1.00 92.94 169 VAL A N 1
ATOM 1223 C CA . VAL A 1 169 ? -12.480 -2.993 7.188 1.00 92.94 169 VAL A CA 1
ATOM 1224 C C . VAL A 1 169 ? -13.012 -4.365 7.554 1.00 92.94 169 VAL A C 1
ATOM 1226 O O . VAL A 1 169 ? -13.029 -5.259 6.711 1.00 92.94 169 VAL A O 1
ATOM 1229 N N . LYS A 1 170 ? -13.445 -4.560 8.798 1.00 92.44 170 LYS A N 1
ATOM 1230 C CA . LYS A 1 170 ? -14.121 -5.801 9.175 1.00 92.44 170 LYS A CA 1
ATOM 1231 C C . LYS A 1 170 ? -15.460 -5.866 8.446 1.00 92.44 170 LYS A C 1
ATOM 1233 O O . LYS A 1 170 ? -16.200 -4.887 8.425 1.00 92.44 170 LYS A O 1
ATOM 1238 N N . LEU A 1 171 ? -15.751 -7.000 7.821 1.00 91.38 171 LEU A N 1
ATOM 1239 C CA . LEU A 1 171 ? -17.086 -7.265 7.306 1.00 91.38 171 LEU A CA 1
ATOM 1240 C C . LEU A 1 171 ? -17.909 -7.839 8.453 1.00 91.38 171 LEU A C 1
ATOM 1242 O O . LEU A 1 171 ? -17.513 -8.841 9.051 1.00 91.38 171 LEU A O 1
ATOM 1246 N N . ASP A 1 172 ? -19.039 -7.208 8.762 1.00 83.69 172 ASP A N 1
ATOM 1247 C CA . ASP A 1 172 ? -19.989 -7.798 9.694 1.00 83.69 172 ASP A CA 1
ATOM 1248 C C . ASP A 1 172 ? -20.505 -9.114 9.098 1.00 83.69 172 ASP A C 1
ATOM 1250 O O . ASP A 1 172 ? -20.966 -9.127 7.946 1.00 83.69 172 ASP A O 1
ATOM 1254 N N . PRO A 1 173 ? -20.394 -10.241 9.827 1.00 64.44 173 PRO A N 1
ATOM 1255 C CA . PRO A 1 173 ? -20.995 -11.479 9.375 1.00 64.44 173 PRO A CA 1
ATOM 1256 C C . PRO A 1 173 ? -22.507 -11.267 9.284 1.00 64.44 173 PRO A C 1
ATOM 1258 O O . PRO A 1 173 ? -23.128 -10.738 10.206 1.00 64.44 173 PRO A O 1
ATOM 1261 N N . LYS A 1 174 ? -23.072 -11.648 8.138 1.00 56.69 174 LYS A N 1
ATOM 1262 C CA . LYS A 1 174 ? -24.521 -11.756 7.975 1.00 56.69 174 LYS A CA 1
ATOM 1263 C C . LYS A 1 174 ? -25.074 -12.896 8.816 1.00 56.69 174 LYS A C 1
ATOM 1265 O O . LYS A 1 174 ? -24.366 -13.922 8.927 1.00 56.69 174 LYS A O 1
#

Sequence (174 aa):
CTLRLPTVATSTHSSPSLRASTQALLSLVLSIALLPSHTSAMVKPVLQTDFTASKGNALQACVASALELELGDVPNFIATDDPYKSLRGFLGTKGLGFMKVGLEEGVLPF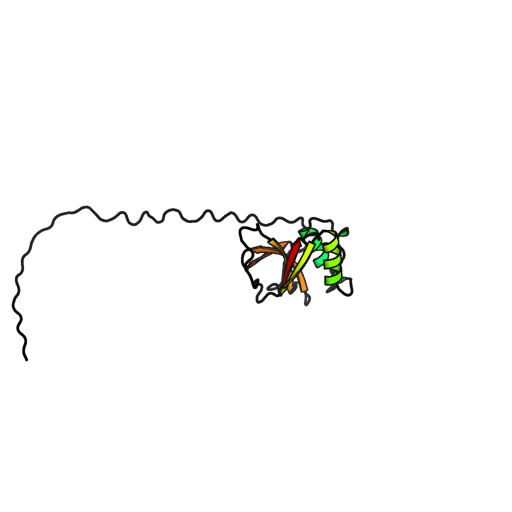AVCEEDTKSVCIIAGPSPRGSHKHCVVAEACGTGLRGIMDPHPDATMLGGPPVWAGFFVKLDPK

Radius of gyration: 30.39 Å; chains: 1; bounding box: 40×97×68 Å

pLDDT: mean 82.34, std 21.58, range [36.0, 98.5]

Foldseek 3Di:
DDDDDDDDDDDDDDDDDDDDDDPPPPPVPDPPPPPPPQPAPDWDQAAWDAPPFQQTQQVLRQVCGLVVHHSVLGDSLSNDPHSQVSVQVSLVVVQKGKDKAFDDQQWGPFFDDVVPRWFWKKFKDAAPVDRGIGIAIWTGGTRHTGGDGGSHPVRPPHPGHTGMIMGIDGHDDD

Organism: Hemiselmis andersenii (NCBI:txid464988)